Protein AF-A0AAD1T7Q0-F1 (afdb_monomer)

Solvent-accessible surface area (backbone atoms only — not comparable to full-atom values): 9536 Å² total; per-residue (Å²): 142,89,56,66,71,62,48,55,54,52,52,28,71,77,73,66,52,42,88,36,65,37,90,89,76,65,52,62,23,67,41,67,69,57,42,56,57,50,50,30,75,76,71,66,51,42,88,34,62,38,90,89,77,64,53,63,24,68,43,63,70,59,43,59,58,52,49,28,70,77,69,34,49,20,87,37,54,40,88,89,76,35,52,60,22,74,42,64,71,57,43,58,58,52,52,58,68,48,54,83,76,63,90,79,82,79,90,73,92,76,81,51,57,45,55,63,50,86,67,65,37,45,84,44,86,72,78,78,75,81,80,82,72,95,72,86,81,77,82,81,85,82,80,79,81,84,87,130

pLDDT: mean 73.75, std 21.17, range [32.22, 95.0]

Secondary structure (DSSP, 8-state):
---HHHHHHHHHHHH----EE-TTT--EESSHHHHHHHHHHHH----EE-TTT--EESSHHHHHHHHHHHHT---EE-TTT--EESSHHHHHHHHHHHTTS-S--------EEEE-TTS-EEEE-PPPPPP------PPP--------

Sequence (148 aa):
IFQQSSLATHQRTHTGDKPFSCSKCRKCFISKSDLVKHLRTHTGEKPFSCSECGKCFGQHAHLVRHQRIHTGDKPFSCSDCGKCFTQHSDLVKHQRTHAKSNPLTQWFGEPKWTCIGFRDAVKVNKPRPPRYTSREAQPPDVTEGVAA

Foldseek 3Di:
DPCPVVVQLVVCVVVVDFPAADPPPRDGHSDPVVNVLVVCVVVVDFPDADPPPRDGHSDPVVNVLVCCVVQQDFADADQVFQDGHSDPVVNVVVVVVCVVVDDDDDDDDDFDFGDDGNDGTDGDPDPDDDDPDPDDDDDDDDDDDDDD

Organism: Pelobates cultripes (NCBI:txid61616)

Nearest PDB structures (foldseek):
  2i13-assembly2_B  TM=9.002E-01  e=4.036E-12  Mus musculus
  5v3g-assembly1_A  TM=8.296E-01  e=3.306E-11  Homo sapiens
  2i13-assembly1_A  TM=8.419E-01  e=4.052E-11  Mus musculus
  6e93-assembly1_A  TM=8.019E-01  e=8.578E-10  Homo sapiens
  6e94-assembly1_A  TM=7.935E-01  e=3.565E-09  Homo sapiens

Mean predicted aligned error: 14.66 Å

Radius of gyration: 25.05 Å; Cα contacts (8 Å, |Δi|>4): 151; chains: 1; bounding box: 46×80×50 Å

InterPro domains:
  IPR013087 Zinc finger C2H2-type [PF00096] (20-42)
  IPR013087 Zinc finger C2H2-type [PF00096] (48-70)
  IPR013087 Zinc finger C2H2-type [PF00096] (76-98)
  IPR013087 Zinc finger C2H2-type [PS00028] (22-42)
  IPR013087 Zinc finger C2H2-type [PS00028] (50-70)
  IPR013087 Zinc finger C2H2-type [PS00028] (78-98)
  IPR013087 Zinc finger C2H2-type [PS50157] (1-19)
  IPR013087 Zinc finger C2H2-type [PS50157] (20-47)
  IPR013087 Zinc finger C2H2-type [PS50157] (48-75)
  IPR013087 Zinc finger C2H2-type [PS50157] (76-103)
  IPR013087 Zinc finger C2H2-type [SM00355] (20-42)
  IPR013087 Zinc finger C2H2-type [SM00355] (48-70)
  IPR013087 Zinc finger C2H2-type [SM00355] (76-98)
  IPR036236 Zinc finger C2H2 superfamily [SSF57667] (3-57)
  IPR036236 Zinc finger C2H2 superfamily [SSF57667] (42-94)

Structure (mmCIF, N/CA/C/O backbone):
data_AF-A0AAD1T7Q0-F1
#
_entry.id   AF-A0AAD1T7Q0-F1
#
loop_
_atom_site.group_PDB
_atom_site.id
_atom_site.type_symbol
_atom_site.label_atom_id
_atom_site.label_alt_id
_atom_site.label_comp_id
_atom_site.label_asym_id
_atom_site.label_entity_id
_atom_site.label_seq_id
_atom_site.pdbx_PDB_ins_code
_atom_site.Cartn_x
_atom_site.Cartn_y
_atom_site.Cartn_z
_atom_site.occupancy
_atom_site.B_iso_or_equiv
_atom_site.auth_seq_id
_atom_site.auth_comp_id
_atom_site.auth_asym_id
_atom_site.auth_atom_id
_atom_site.pdbx_PDB_model_num
ATOM 1 N N . ILE A 1 1 ? 17.341 -28.342 -4.495 1.00 46.25 1 ILE A N 1
ATOM 2 C CA . ILE A 1 1 ? 17.840 -27.402 -5.531 1.00 46.25 1 ILE A CA 1
ATOM 3 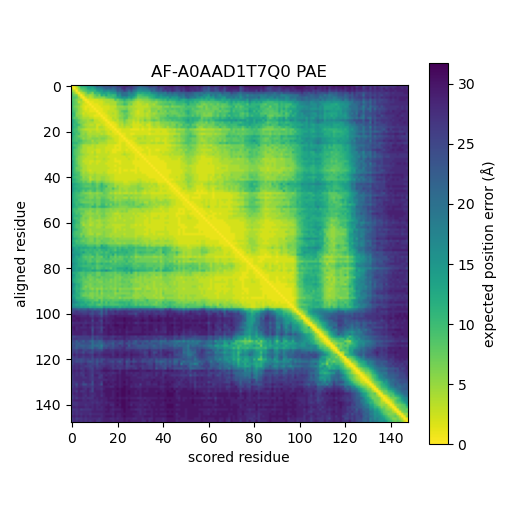C C . ILE A 1 1 ? 16.743 -26.370 -5.806 1.00 46.25 1 ILE A C 1
ATOM 5 O O . ILE A 1 1 ? 15.891 -26.684 -6.609 1.00 46.25 1 ILE A O 1
ATOM 9 N N . PHE A 1 2 ? 16.658 -25.223 -5.106 1.00 49.56 2 PHE A N 1
ATOM 10 C CA . PHE A 1 2 ? 15.665 -24.166 -5.446 1.00 49.56 2 PHE A CA 1
ATOM 11 C C . PHE A 1 2 ? 15.918 -22.775 -4.806 1.00 49.56 2 PHE A C 1
ATOM 13 O O . PHE A 1 2 ? 14.970 -22.046 -4.536 1.00 49.56 2 PHE A O 1
ATOM 20 N N . GLN A 1 3 ? 17.168 -22.353 -4.552 1.00 56.78 3 GLN A N 1
ATOM 21 C CA . GLN A 1 3 ? 17.413 -21.045 -3.895 1.00 56.78 3 GLN A CA 1
ATOM 22 C C . GLN A 1 3 ? 18.411 -20.098 -4.587 1.00 56.78 3 GLN A C 1
ATOM 24 O O . GLN A 1 3 ? 18.600 -18.972 -4.133 1.00 56.78 3 GLN A O 1
ATOM 29 N N . GLN A 1 4 ? 19.025 -20.492 -5.705 1.00 60.56 4 GLN A N 1
ATOM 30 C CA . GLN A 1 4 ? 20.108 -19.704 -6.309 1.00 60.56 4 GLN A CA 1
ATOM 31 C C . GLN A 1 4 ? 19.616 -18.409 -6.987 1.00 60.56 4 GLN A C 1
ATOM 33 O O . GLN A 1 4 ? 20.241 -17.361 -6.843 1.00 60.56 4 GLN A O 1
ATOM 38 N N . SER A 1 5 ? 18.462 -18.441 -7.667 1.00 62.62 5 SER A N 1
ATOM 39 C CA . SER A 1 5 ? 17.883 -17.258 -8.330 1.00 62.62 5 SER A CA 1
ATOM 40 C C . SER A 1 5 ? 17.401 -16.201 -7.331 1.00 62.62 5 SER A C 1
ATOM 42 O O . SER A 1 5 ? 17.608 -15.008 -7.549 1.00 62.62 5 SER A O 1
ATOM 44 N N . SER A 1 6 ? 16.828 -16.637 -6.205 1.00 76.44 6 SER A N 1
ATOM 45 C CA . SER A 1 6 ? 16.400 -15.754 -5.116 1.00 76.44 6 SER A CA 1
ATOM 46 C C . SER A 1 6 ? 17.594 -15.108 -4.408 1.00 76.44 6 SER A C 1
ATOM 48 O O . SER A 1 6 ? 17.539 -13.922 -4.074 1.00 76.44 6 SER A O 1
ATOM 50 N N . LEU A 1 7 ? 18.685 -15.858 -4.211 1.00 81.50 7 LEU A N 1
ATOM 51 C CA . LEU A 1 7 ? 19.910 -15.341 -3.602 1.00 81.50 7 LEU A CA 1
ATOM 52 C C . LEU A 1 7 ? 20.580 -14.288 -4.493 1.00 81.50 7 LEU A C 1
ATOM 54 O O . LEU A 1 7 ? 20.939 -13.222 -4.001 1.00 81.50 7 LEU A O 1
ATOM 58 N N . ALA A 1 8 ? 20.664 -14.531 -5.803 1.00 80.81 8 ALA A N 1
ATOM 59 C CA . ALA A 1 8 ? 21.226 -13.568 -6.750 1.00 80.81 8 ALA A CA 1
ATOM 60 C C . ALA A 1 8 ? 20.432 -12.248 -6.777 1.00 80.81 8 ALA A C 1
ATOM 62 O O . ALA A 1 8 ? 21.015 -11.166 -6.758 1.00 80.81 8 ALA A O 1
ATOM 63 N N . THR A 1 9 ? 19.093 -12.304 -6.759 1.00 82.12 9 THR A N 1
ATOM 64 C CA . THR A 1 9 ? 18.271 -11.083 -6.658 1.00 82.12 9 THR A CA 1
ATOM 65 C C . THR A 1 9 ? 18.407 -10.378 -5.312 1.00 82.12 9 THR A C 1
ATOM 67 O O . THR A 1 9 ? 18.342 -9.153 -5.270 1.00 82.12 9 THR A O 1
ATOM 70 N N . HIS A 1 10 ? 18.610 -11.129 -4.226 1.00 85.06 10 HIS A N 1
ATOM 71 C CA . HIS A 1 10 ? 18.856 -10.556 -2.905 1.00 85.06 10 HIS A CA 1
ATOM 72 C C . HIS A 1 10 ? 20.216 -9.851 -2.852 1.00 85.06 10 HIS A C 1
ATOM 74 O O . HIS A 1 10 ? 20.299 -8.727 -2.383 1.00 85.06 10 HIS A O 1
ATOM 80 N N . GLN A 1 11 ? 21.278 -10.446 -3.398 1.00 86.00 11 GLN A N 1
ATOM 81 C CA . GLN A 1 11 ? 22.608 -9.825 -3.416 1.00 86.00 11 GLN A CA 1
ATOM 82 C C . GLN A 1 11 ? 22.612 -8.448 -4.095 1.00 86.00 11 GLN A C 1
ATOM 84 O O . GLN A 1 11 ? 23.270 -7.525 -3.616 1.00 86.00 11 GLN A O 1
ATOM 89 N N . ARG A 1 12 ? 21.799 -8.266 -5.142 1.00 87.12 12 ARG A N 1
ATOM 90 C CA . ARG A 1 12 ? 21.623 -6.970 -5.816 1.00 87.12 12 ARG A CA 1
ATOM 91 C C . ARG A 1 12 ? 21.083 -5.857 -4.915 1.00 87.12 12 ARG A C 1
ATOM 93 O O . ARG A 1 12 ? 21.295 -4.684 -5.213 1.00 87.12 12 ARG A O 1
ATOM 100 N N . THR A 1 13 ? 20.406 -6.179 -3.808 1.00 84.31 13 THR A N 1
ATOM 101 C CA . THR A 1 13 ? 19.966 -5.149 -2.852 1.00 84.31 13 THR A CA 1
ATOM 102 C C . THR A 1 13 ? 21.132 -4.552 -2.072 1.00 84.31 13 THR A C 1
ATOM 104 O O . THR A 1 13 ? 21.030 -3.407 -1.647 1.00 84.31 13 THR A O 1
ATOM 107 N N . HIS A 1 14 ? 22.224 -5.304 -1.901 1.00 86.50 14 HIS A N 1
ATOM 108 C CA . HIS A 1 14 ? 23.442 -4.830 -1.235 1.00 86.50 14 HIS A CA 1
ATOM 109 C C . HIS A 1 14 ? 24.348 -4.066 -2.196 1.00 86.50 14 HIS A C 1
ATOM 111 O O . HIS A 1 14 ? 24.890 -3.028 -1.836 1.00 86.50 14 HIS A O 1
ATOM 117 N N . THR A 1 15 ? 24.485 -4.549 -3.433 1.00 88.31 15 THR A N 1
ATOM 118 C CA . THR A 1 15 ? 25.370 -3.930 -4.434 1.00 88.31 15 THR A CA 1
ATOM 119 C C . THR A 1 15 ? 24.735 -2.746 -5.163 1.00 88.31 15 THR A C 1
ATOM 121 O O . THR A 1 15 ? 25.434 -1.977 -5.814 1.00 88.31 15 THR A O 1
ATOM 124 N N . GLY A 1 16 ? 23.410 -2.595 -5.088 1.00 86.75 16 GLY A N 1
ATOM 125 C CA . GLY A 1 16 ? 22.676 -1.553 -5.805 1.00 86.75 16 GLY A CA 1
ATOM 126 C C . GLY A 1 16 ? 22.505 -1.824 -7.303 1.00 86.75 16 GLY A C 1
ATOM 127 O O . GLY A 1 16 ? 21.964 -0.966 -8.005 1.00 86.75 16 GLY A O 1
ATOM 128 N N . ASP A 1 17 ? 22.914 -3.001 -7.784 1.00 90.31 17 ASP A N 1
ATOM 129 C CA . ASP A 1 17 ? 22.758 -3.415 -9.177 1.00 90.31 17 ASP A CA 1
ATOM 130 C C . ASP A 1 17 ? 21.270 -3.514 -9.563 1.00 90.31 17 ASP A C 1
ATOM 132 O O . ASP A 1 17 ? 20.465 -4.207 -8.929 1.00 90.31 17 ASP A O 1
ATOM 136 N N . LYS A 1 18 ? 20.885 -2.792 -10.619 1.00 90.56 18 LYS A N 1
ATOM 137 C CA . LYS A 1 18 ? 19.502 -2.688 -11.110 1.00 90.56 18 LYS A CA 1
ATOM 138 C C . LYS A 1 18 ? 19.468 -2.888 -12.627 1.00 90.56 18 LYS A C 1
ATOM 140 O O . LYS A 1 18 ? 19.321 -1.908 -13.362 1.00 90.56 18 LYS A O 1
ATOM 145 N N . PRO A 1 19 ? 19.554 -4.141 -13.107 1.00 90.69 19 PRO A N 1
ATOM 146 C CA . PRO A 1 19 ? 19.694 -4.427 -14.536 1.00 90.69 19 PRO A CA 1
ATOM 147 C C . PRO A 1 19 ? 18.475 -4.035 -15.382 1.00 90.69 19 PRO A C 1
ATOM 149 O O . PRO A 1 19 ? 18.571 -3.904 -16.600 1.00 90.69 19 PRO A O 1
ATOM 152 N N . PHE A 1 20 ? 17.300 -3.882 -14.766 1.00 93.31 20 PHE A N 1
ATOM 153 C CA . PHE A 1 20 ? 16.040 -3.707 -15.485 1.00 93.31 20 PHE A CA 1
ATOM 154 C C . PHE A 1 20 ? 15.622 -2.240 -15.496 1.00 93.31 20 PHE A C 1
ATOM 156 O O . PHE A 1 20 ? 15.210 -1.715 -14.468 1.00 93.31 20 PHE A O 1
ATOM 163 N N . SER A 1 21 ? 15.672 -1.577 -16.649 1.00 94.31 21 SER A N 1
ATOM 164 C CA . SER A 1 21 ? 15.289 -0.166 -16.779 1.00 94.31 21 SER A CA 1
ATOM 165 C C . SER A 1 21 ? 13.931 0.019 -17.461 1.00 94.31 21 SER A C 1
ATOM 167 O O . SER A 1 21 ? 13.536 -0.734 -18.350 1.00 94.31 21 SER A O 1
ATOM 169 N N . CYS A 1 22 ? 13.189 1.037 -17.029 1.00 94.94 22 CYS A N 1
ATOM 170 C CA . CYS A 1 22 ? 11.955 1.464 -17.674 1.00 94.94 22 CYS A CA 1
ATOM 171 C C . CYS A 1 22 ? 12.272 2.369 -18.868 1.00 94.94 22 CYS A C 1
ATOM 173 O O . CYS A 1 22 ? 12.889 3.420 -18.704 1.00 94.94 22 CYS A O 1
ATOM 175 N N . SER A 1 23 ? 11.793 2.016 -20.061 1.00 92.44 23 SER A N 1
ATOM 176 C CA . SER A 1 23 ? 11.996 2.826 -21.270 1.00 92.44 23 SER A CA 1
ATOM 177 C C . SER A 1 23 ? 11.300 4.191 -21.212 1.00 92.44 23 SER A C 1
ATOM 179 O O . SER A 1 23 ? 11.795 5.145 -21.804 1.00 92.44 23 SER A O 1
ATOM 181 N N . LYS A 1 24 ? 10.190 4.309 -20.468 1.00 91.94 24 LYS A N 1
ATOM 182 C CA . LYS A 1 24 ? 9.380 5.538 -20.388 1.00 91.94 24 LYS A CA 1
ATOM 183 C C . LYS A 1 24 ? 9.935 6.586 -19.422 1.00 91.94 24 LYS A C 1
ATOM 185 O O . LYS A 1 24 ? 9.874 7.769 -19.719 1.00 91.94 24 LYS A O 1
ATOM 190 N N . CYS A 1 25 ? 10.444 6.176 -18.257 1.00 93.94 25 CYS A N 1
ATOM 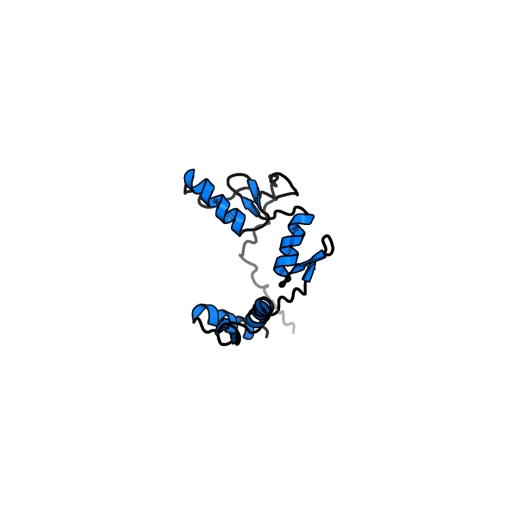191 C CA . CYS A 1 25 ? 10.906 7.111 -17.217 1.00 93.94 25 CYS A CA 1
ATOM 192 C C . CYS A 1 25 ? 12.328 6.841 -16.705 1.00 93.94 25 CYS A C 1
ATOM 194 O O . CYS A 1 25 ? 12.736 7.428 -15.706 1.00 93.94 25 CYS A O 1
ATOM 196 N N . ARG A 1 26 ? 13.068 5.928 -17.351 1.00 92.69 26 ARG A N 1
ATOM 197 C CA . ARG A 1 26 ? 14.459 5.548 -17.032 1.00 92.69 26 ARG A CA 1
ATOM 198 C C . ARG A 1 26 ? 14.702 5.041 -15.603 1.00 92.69 26 ARG A C 1
ATOM 200 O O . ARG A 1 26 ? 15.845 4.816 -15.227 1.00 92.69 26 ARG A O 1
ATOM 207 N N . LYS A 1 27 ? 13.652 4.783 -14.815 1.00 94.06 27 LYS A N 1
ATOM 208 C CA . LYS A 1 27 ? 13.771 4.151 -13.491 1.00 94.06 27 LYS A CA 1
ATOM 209 C C . LYS A 1 27 ? 14.287 2.720 -13.618 1.00 94.06 27 LYS A C 1
ATOM 211 O O . LYS A 1 27 ? 13.789 1.967 -14.454 1.00 94.06 27 LYS A O 1
ATOM 216 N N . CYS A 1 28 ? 15.232 2.346 -12.759 1.00 93.88 28 CYS A N 1
ATOM 217 C CA . CYS A 1 28 ? 15.840 1.016 -12.745 1.00 93.88 28 CYS A CA 1
ATOM 218 C C . CYS A 1 28 ? 15.342 0.160 -11.571 1.00 93.88 28 CYS A C 1
ATOM 220 O O . CYS A 1 28 ? 15.103 0.663 -10.470 1.00 93.88 28 CYS A O 1
ATOM 222 N N . PHE A 1 29 ? 15.226 -1.145 -11.807 1.00 93.00 29 PHE A N 1
ATOM 223 C CA . PHE A 1 29 ? 14.672 -2.155 -10.912 1.00 93.00 29 PHE A CA 1
ATOM 224 C C . PHE A 1 29 ? 15.615 -3.355 -10.795 1.00 93.00 29 PHE A C 1
ATOM 226 O O . PHE A 1 29 ? 16.347 -3.696 -11.724 1.00 93.00 29 PHE A O 1
ATOM 233 N N . ILE A 1 30 ? 15.565 -4.015 -9.639 1.00 90.69 30 ILE A N 1
ATOM 234 C CA . ILE A 1 30 ? 16.404 -5.177 -9.303 1.00 90.69 30 ILE A CA 1
ATOM 235 C C . ILE A 1 30 ? 15.894 -6.458 -9.982 1.00 90.69 30 ILE A C 1
ATOM 237 O O . ILE A 1 30 ? 16.674 -7.357 -10.314 1.00 90.69 30 ILE A O 1
ATOM 241 N N . SER A 1 31 ? 14.580 -6.540 -10.212 1.00 90.38 31 SER A N 1
ATOM 242 C CA . SER A 1 31 ? 13.919 -7.692 -10.820 1.00 90.38 31 SER A CA 1
ATOM 243 C C . SER A 1 31 ? 13.006 -7.290 -11.983 1.00 90.38 31 SER A C 1
ATOM 245 O O . SER A 1 31 ? 12.412 -6.207 -11.996 1.00 90.38 31 SER A O 1
ATOM 247 N N . LYS A 1 32 ? 12.838 -8.207 -12.945 1.00 90.69 32 LYS A N 1
ATOM 248 C CA . LYS A 1 32 ? 11.890 -8.051 -14.059 1.00 90.69 32 LYS A CA 1
ATOM 249 C C . LYS A 1 32 ? 10.449 -7.912 -13.558 1.00 90.69 32 LYS A C 1
ATOM 251 O O . LYS A 1 32 ? 9.691 -7.110 -14.093 1.00 90.69 32 LYS A O 1
ATOM 256 N N . SER A 1 33 ? 10.079 -8.651 -12.512 1.00 90.56 33 SER A N 1
ATOM 257 C CA . SER A 1 33 ? 8.747 -8.584 -11.903 1.00 90.56 33 SER A CA 1
ATOM 258 C C . SER A 1 33 ? 8.428 -7.188 -11.369 1.00 90.56 33 SER A C 1
ATOM 260 O O . SER A 1 33 ? 7.297 -6.725 -11.509 1.00 90.56 33 SER A O 1
ATOM 262 N N . ASP A 1 34 ? 9.409 -6.492 -10.791 1.00 91.81 34 ASP A N 1
ATOM 263 C CA . ASP A 1 34 ? 9.208 -5.129 -10.289 1.00 91.81 34 ASP A CA 1
ATOM 264 C C . ASP A 1 34 ? 9.108 -4.110 -11.422 1.00 91.81 34 ASP A C 1
ATOM 266 O O . ASP A 1 34 ? 8.251 -3.229 -11.359 1.00 91.81 34 ASP A O 1
ATOM 270 N N . LEU A 1 35 ? 9.884 -4.289 -12.498 1.00 93.81 35 LEU A N 1
ATOM 271 C CA . LEU A 1 35 ? 9.712 -3.504 -13.720 1.00 93.81 35 LEU A CA 1
ATOM 272 C C . LEU A 1 35 ? 8.298 -3.685 -14.296 1.00 93.81 35 LEU A C 1
ATOM 274 O O . LEU A 1 35 ? 7.637 -2.695 -14.590 1.00 93.81 35 LEU A O 1
ATOM 278 N N . VAL A 1 36 ? 7.783 -4.915 -14.398 1.00 92.81 36 VAL A N 1
ATOM 279 C CA . VAL A 1 36 ? 6.419 -5.175 -14.907 1.00 92.81 36 VAL A CA 1
ATOM 280 C C . VAL A 1 36 ? 5.351 -4.527 -14.021 1.00 92.81 36 VAL A C 1
ATOM 282 O O . VAL A 1 36 ? 4.448 -3.864 -14.531 1.00 92.81 36 VAL A O 1
ATOM 285 N N . LYS A 1 37 ? 5.459 -4.652 -12.690 1.00 93.00 37 LYS A N 1
ATOM 286 C CA . LYS A 1 37 ? 4.551 -3.955 -11.757 1.00 93.00 37 LYS A CA 1
ATOM 287 C C . LYS A 1 37 ? 4.617 -2.439 -11.939 1.00 93.00 37 LYS A C 1
ATOM 289 O O . LYS A 1 37 ? 3.585 -1.778 -11.859 1.00 93.00 37 LYS A O 1
ATOM 294 N N . HIS A 1 38 ? 5.809 -1.893 -12.166 1.00 93.75 38 HIS A N 1
ATOM 295 C CA . HIS A 1 38 ? 5.995 -0.473 -12.426 1.00 93.75 38 HIS A CA 1
ATOM 296 C C . HIS A 1 38 ? 5.397 -0.047 -13.770 1.00 93.75 38 HIS A C 1
ATOM 298 O O . HIS A 1 38 ? 4.755 0.992 -13.831 1.00 93.75 38 HIS A O 1
ATOM 304 N N . LEU A 1 39 ? 5.519 -0.841 -14.835 1.00 94.06 39 LEU A N 1
ATOM 305 C CA . LEU A 1 39 ? 4.937 -0.497 -16.137 1.00 94.06 39 LEU A CA 1
ATOM 306 C C . LEU A 1 39 ? 3.417 -0.289 -16.064 1.00 94.06 39 LEU A C 1
ATOM 308 O O . LEU A 1 39 ? 2.895 0.580 -16.763 1.00 94.06 39 LEU A O 1
ATOM 312 N N . ARG A 1 40 ? 2.726 -0.969 -15.140 1.00 93.38 40 ARG A N 1
ATOM 313 C CA . ARG A 1 40 ? 1.299 -0.730 -14.862 1.00 93.38 40 ARG A CA 1
ATOM 314 C C . ARG A 1 40 ? 0.993 0.691 -14.390 1.00 93.38 40 ARG A C 1
ATOM 316 O O . ARG A 1 40 ? -0.110 1.176 -14.607 1.00 93.38 40 ARG A O 1
ATOM 323 N N . THR A 1 41 ? 1.953 1.402 -13.791 1.00 92.31 41 THR A N 1
ATOM 324 C CA . THR A 1 41 ? 1.770 2.822 -13.439 1.00 92.31 41 THR A CA 1
ATOM 325 C C . THR A 1 41 ? 1.783 3.731 -14.662 1.00 92.31 41 THR A C 1
ATOM 327 O O . THR A 1 41 ? 1.298 4.851 -14.580 1.00 92.31 41 THR A O 1
ATOM 330 N N . HIS A 1 42 ? 2.344 3.271 -15.783 1.00 92.19 42 HIS A N 1
ATOM 331 C CA . HIS A 1 42 ? 2.314 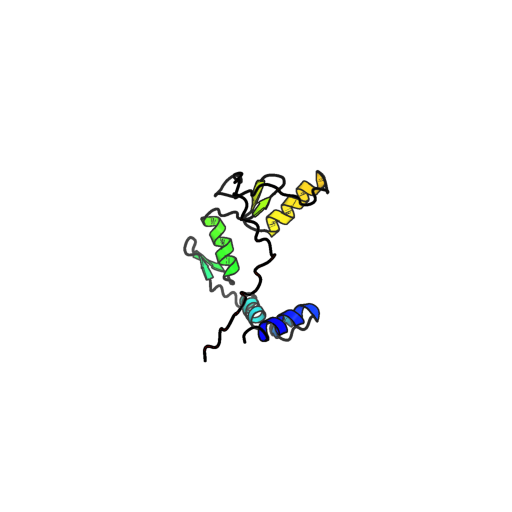3.998 -17.049 1.00 92.19 42 HIS A CA 1
ATOM 332 C C . HIS A 1 42 ? 1.114 3.629 -17.917 1.00 92.19 42 HIS A C 1
ATOM 334 O O . HIS A 1 42 ? 0.626 4.484 -18.644 1.00 92.19 42 HIS A O 1
ATOM 340 N N . THR A 1 43 ? 0.680 2.367 -17.901 1.00 91.19 43 THR A N 1
ATOM 341 C CA . THR A 1 43 ? -0.474 1.916 -18.697 1.00 91.19 43 THR A CA 1
ATOM 342 C C . THR A 1 43 ? -1.804 2.152 -17.991 1.00 91.19 43 THR A C 1
ATOM 344 O O . THR A 1 43 ? -2.843 2.160 -18.637 1.00 91.19 43 THR A O 1
ATOM 347 N N . GLY A 1 44 ? -1.794 2.342 -16.669 1.00 90.19 44 GLY A N 1
ATOM 348 C CA . GLY A 1 44 ? -3.016 2.470 -15.878 1.00 90.19 44 GLY A CA 1
ATOM 349 C C . GLY A 1 44 ? -3.762 1.147 -15.691 1.00 90.19 44 GLY A C 1
ATOM 350 O O . GLY A 1 44 ? -4.845 1.147 -15.106 1.00 90.19 44 GLY A O 1
ATOM 351 N N . GLU A 1 45 ? -3.191 0.024 -16.136 1.00 92.50 45 GLU A N 1
ATOM 352 C CA . GLU A 1 45 ? -3.784 -1.300 -15.975 1.00 92.50 45 GLU A CA 1
ATOM 353 C C . GLU A 1 45 ? -3.997 -1.636 -14.498 1.00 92.50 45 GLU A C 1
ATOM 355 O O . GLU A 1 45 ? -3.086 -1.569 -13.662 1.00 92.50 45 GLU A O 1
ATOM 360 N N . LYS A 1 46 ? -5.221 -2.063 -14.184 1.00 92.50 46 LYS A N 1
ATOM 361 C CA . LYS A 1 46 ? -5.631 -2.466 -12.839 1.00 92.50 46 LYS A CA 1
ATOM 362 C C . LYS A 1 46 ? -6.291 -3.844 -12.883 1.00 92.50 46 LYS A C 1
ATOM 364 O O . LYS A 1 46 ? -7.514 -3.922 -12.817 1.00 92.50 46 LYS A O 1
ATOM 369 N N . PRO A 1 47 ? -5.499 -4.928 -12.988 1.00 91.81 47 PRO A N 1
ATOM 370 C CA . PRO A 1 47 ? -6.040 -6.271 -13.195 1.00 91.81 47 PRO A CA 1
ATOM 371 C C . PRO A 1 47 ? -6.806 -6.834 -11.992 1.00 91.81 47 PRO A C 1
ATOM 373 O O . PRO A 1 47 ? -7.487 -7.841 -12.120 1.00 91.81 47 PRO A O 1
ATOM 376 N N . PHE A 1 48 ? -6.655 -6.237 -10.806 1.00 95.00 48 PHE A N 1
ATOM 377 C CA . PHE A 1 48 ? -7.180 -6.797 -9.564 1.00 95.00 48 PHE A CA 1
ATOM 378 C C . PHE A 1 48 ? -8.389 -5.996 -9.088 1.00 95.00 48 PHE A C 1
ATOM 380 O O . PHE A 1 48 ? -8.220 -4.908 -8.539 1.00 95.00 48 PHE A O 1
ATOM 387 N N . SER A 1 49 ? -9.593 -6.525 -9.276 1.00 94.94 49 SER A N 1
ATOM 388 C CA . SER A 1 49 ? -10.848 -5.904 -8.841 1.00 94.94 49 SER A CA 1
ATOM 389 C C . SER A 1 49 ? -11.316 -6.428 -7.485 1.00 94.94 49 SER A C 1
ATOM 391 O O . SER A 1 49 ? -11.232 -7.621 -7.198 1.00 94.94 49 SER A O 1
ATOM 393 N N . CYS A 1 50 ? -11.855 -5.539 -6.657 1.00 94.44 50 CYS A N 1
ATOM 394 C CA . CYS A 1 50 ? -12.597 -5.909 -5.462 1.00 94.44 50 CYS A CA 1
ATOM 395 C C . CYS A 1 50 ? -14.005 -6.363 -5.849 1.00 94.44 50 CYS A C 1
ATOM 397 O O . CYS A 1 50 ? -14.738 -5.604 -6.477 1.00 94.44 50 CYS A O 1
ATOM 399 N N . SER A 1 51 ? -14.389 -7.576 -5.452 1.00 92.88 51 SER A N 1
ATOM 400 C CA . SER A 1 51 ? -15.729 -8.123 -5.691 1.00 92.88 51 SER A CA 1
ATOM 401 C C . SER A 1 51 ? -16.828 -7.384 -4.927 1.00 92.88 51 SER A C 1
ATOM 403 O O . SER A 1 51 ? -17.962 -7.361 -5.381 1.00 92.88 51 SER A O 1
ATOM 405 N N . GLU A 1 52 ? -16.503 -6.763 -3.791 1.00 92.06 52 GLU A N 1
ATOM 406 C CA . GLU A 1 52 ? -17.496 -6.112 -2.930 1.00 92.06 52 GLU A CA 1
ATOM 407 C C . GLU A 1 52 ? -17.849 -4.686 -3.368 1.00 92.06 52 GLU A C 1
ATOM 409 O O . GLU A 1 52 ? -18.990 -4.264 -3.222 1.00 92.06 52 GLU A O 1
ATOM 414 N N . CYS A 1 53 ? -16.889 -3.921 -3.899 1.00 92.44 53 CYS A N 1
ATOM 415 C CA . CYS A 1 53 ? -17.117 -2.521 -4.290 1.00 92.44 53 CYS A CA 1
ATOM 416 C C . CYS A 1 53 ? -16.684 -2.172 -5.719 1.00 92.44 53 CYS A C 1
ATOM 418 O O . CYS A 1 53 ? -16.698 -0.999 -6.095 1.00 92.44 53 CYS A O 1
ATOM 420 N N . GLY A 1 54 ? -16.229 -3.149 -6.506 1.00 90.81 54 GLY A N 1
ATOM 421 C CA . GLY A 1 54 ? -15.806 -2.952 -7.896 1.00 90.81 54 GLY A CA 1
ATOM 422 C C . GLY A 1 54 ? -14.508 -2.156 -8.080 1.00 90.81 54 GLY A C 1
ATOM 423 O O . GLY A 1 54 ? -14.083 -1.929 -9.210 1.00 90.81 54 GLY A O 1
ATOM 424 N N . LYS A 1 55 ? -13.837 -1.720 -7.003 1.00 93.62 55 LYS A N 1
ATOM 425 C CA . LYS A 1 55 ? -12.590 -0.943 -7.107 1.00 93.62 55 LYS A CA 1
ATOM 426 C C . LYS A 1 55 ? -11.443 -1.789 -7.653 1.00 93.62 55 LYS A C 1
ATOM 428 O O . LYS A 1 55 ? -11.155 -2.861 -7.127 1.00 93.62 55 LYS A O 1
ATOM 433 N N . CYS A 1 56 ? -10.732 -1.259 -8.649 1.00 93.69 56 CYS A N 1
ATOM 434 C CA . CYS A 1 56 ? -9.604 -1.939 -9.286 1.00 93.69 56 CYS A CA 1
ATOM 435 C C . CYS A 1 56 ? -8.237 -1.428 -8.797 1.00 93.69 56 CYS A C 1
ATOM 437 O O . CYS A 1 56 ? -8.027 -0.229 -8.580 1.00 93.69 56 CYS A O 1
ATOM 439 N N . PHE A 1 57 ? -7.271 -2.341 -8.699 1.00 93.06 57 PHE A N 1
ATOM 440 C CA . PHE A 1 57 ? -5.906 -2.118 -8.230 1.00 93.06 57 PHE A CA 1
ATOM 441 C C . PHE A 1 57 ? -4.881 -2.686 -9.222 1.00 93.06 57 PHE A C 1
ATOM 443 O O . PHE A 1 57 ? -5.088 -3.727 -9.839 1.00 93.06 57 PHE A O 1
ATOM 450 N N . GLY A 1 58 ? -3.726 -2.024 -9.347 1.00 92.19 58 GLY A N 1
ATOM 451 C CA . GLY A 1 58 ? -2.611 -2.488 -10.193 1.00 92.19 58 GLY A CA 1
ATOM 452 C C . GLY A 1 58 ? -1.781 -3.626 -9.582 1.00 92.19 58 GLY A C 1
ATOM 453 O O . GLY A 1 58 ? -0.968 -4.254 -10.268 1.00 92.19 58 GLY A O 1
ATOM 454 N N . GLN A 1 59 ? -1.968 -3.903 -8.287 1.00 93.19 59 GLN A N 1
ATOM 455 C CA . GLN A 1 59 ? -1.229 -4.922 -7.541 1.00 93.19 59 GLN A CA 1
ATOM 456 C C . GLN A 1 59 ? -2.152 -5.699 -6.599 1.00 93.19 59 GLN A C 1
ATOM 458 O O . GLN A 1 59 ? -2.943 -5.099 -5.872 1.00 93.19 59 GLN A O 1
ATOM 463 N N . HIS A 1 60 ? -1.973 -7.021 -6.547 1.00 92.69 60 HIS A N 1
ATOM 464 C CA . HIS A 1 60 ? -2.742 -7.918 -5.683 1.00 92.69 60 HIS A CA 1
ATOM 465 C C . HIS A 1 60 ? -2.629 -7.550 -4.195 1.00 92.69 60 HIS A C 1
ATOM 467 O O . HIS A 1 60 ? -3.630 -7.480 -3.494 1.00 92.69 60 HIS A O 1
ATOM 473 N N . ALA A 1 61 ? -1.426 -7.213 -3.717 1.00 91.38 61 ALA A N 1
ATOM 474 C CA . ALA A 1 61 ? -1.214 -6.810 -2.323 1.00 91.38 61 ALA A CA 1
ATOM 475 C C . ALA A 1 61 ? -2.059 -5.587 -1.917 1.00 91.38 61 ALA A C 1
ATOM 477 O O . ALA A 1 61 ? -2.502 -5.482 -0.774 1.00 91.38 61 ALA A O 1
ATOM 478 N N . HIS A 1 62 ? -2.316 -4.667 -2.854 1.00 93.19 62 HIS A N 1
ATOM 479 C CA . HIS A 1 62 ? -3.173 -3.511 -2.597 1.00 93.19 62 HIS A CA 1
ATOM 480 C C . HIS A 1 62 ? -4.649 -3.899 -2.502 1.00 93.19 62 HIS A C 1
ATOM 482 O O . HIS A 1 62 ? -5.334 -3.353 -1.642 1.00 93.19 62 HIS A O 1
ATOM 488 N N . LEU A 1 63 ? -5.107 -4.850 -3.324 1.00 94.50 63 LEU A N 1
ATOM 489 C CA . LEU A 1 63 ? -6.455 -5.410 -3.230 1.00 94.50 63 LEU A CA 1
ATOM 490 C C . LEU A 1 63 ? -6.662 -6.125 -1.886 1.00 94.50 63 LEU A C 1
ATOM 492 O O . LEU A 1 63 ? -7.615 -5.814 -1.181 1.00 94.50 63 LEU A O 1
ATOM 496 N N . VAL A 1 64 ? -5.740 -7.004 -1.485 1.00 92.06 64 VAL A N 1
ATOM 497 C CA . VAL A 1 64 ? -5.828 -7.728 -0.200 1.00 92.06 64 VAL A CA 1
ATOM 498 C C . VAL A 1 64 ? -5.862 -6.757 0.980 1.00 92.06 64 VAL A C 1
ATOM 500 O O . VAL A 1 64 ? -6.669 -6.894 1.895 1.00 92.06 64 VAL A O 1
ATOM 503 N N . ARG A 1 65 ? -5.015 -5.720 0.961 1.00 91.06 65 ARG A N 1
ATOM 504 C CA . ARG A 1 65 ? -5.066 -4.665 1.982 1.00 91.06 65 ARG A CA 1
ATOM 505 C C . ARG A 1 65 ? -6.402 -3.924 1.960 1.00 91.06 65 ARG A C 1
ATOM 507 O O . ARG A 1 65 ? -6.919 -3.592 3.019 1.00 91.06 65 ARG A O 1
ATOM 514 N N . HIS A 1 66 ? -6.932 -3.630 0.778 1.00 92.62 66 HIS A N 1
ATOM 515 C CA . HIS A 1 66 ? -8.205 -2.938 0.633 1.00 92.62 66 HIS A CA 1
ATOM 516 C C . HIS A 1 66 ? -9.379 -3.761 1.177 1.00 92.62 66 HIS A C 1
ATOM 518 O O . HIS A 1 66 ? -10.232 -3.194 1.853 1.00 92.62 66 HIS A O 1
ATOM 524 N N . GLN A 1 67 ? -9.381 -5.082 0.983 1.00 90.94 67 GLN A N 1
ATOM 525 C CA . GLN A 1 67 ? -10.401 -5.981 1.539 1.00 90.94 67 GLN A CA 1
ATOM 526 C C . GLN A 1 67 ? -10.508 -5.898 3.068 1.00 90.94 67 GLN A C 1
ATOM 528 O O . GLN A 1 67 ? -11.588 -6.086 3.614 1.00 90.94 67 GLN A O 1
ATOM 533 N N . ARG A 1 68 ? -9.440 -5.502 3.772 1.00 89.12 68 ARG A N 1
ATOM 534 C CA . ARG A 1 68 ? -9.494 -5.267 5.227 1.00 89.12 68 ARG A CA 1
ATOM 535 C C . ARG A 1 68 ? -10.455 -4.154 5.637 1.00 89.12 68 ARG A C 1
ATOM 537 O O . ARG A 1 68 ? -10.896 -4.120 6.777 1.00 89.12 68 ARG A O 1
ATOM 544 N N . ILE A 1 69 ? -10.774 -3.229 4.731 1.00 87.56 69 ILE A N 1
ATOM 545 C CA . ILE A 1 69 ? -11.767 -2.176 4.986 1.00 87.56 69 ILE A CA 1
ATOM 546 C C . ILE A 1 69 ? -13.166 -2.785 5.085 1.00 87.56 69 ILE A C 1
ATOM 548 O O . ILE A 1 69 ? -13.965 -2.342 5.902 1.00 87.56 69 ILE A O 1
ATOM 552 N N . HIS A 1 70 ? -13.429 -3.811 4.282 1.00 86.69 70 HIS A N 1
ATOM 553 C CA . HIS A 1 70 ? -14.697 -4.520 4.261 1.00 86.69 70 HIS A CA 1
ATOM 554 C C . HIS A 1 70 ? -14.851 -5.452 5.463 1.00 86.69 70 HIS A C 1
ATOM 556 O O . HIS A 1 70 ? -15.869 -5.428 6.146 1.00 86.69 70 HIS A O 1
ATOM 562 N N . THR A 1 71 ? -13.803 -6.213 5.781 1.00 85.38 71 THR A N 1
ATOM 563 C CA . THR A 1 71 ? -13.821 -7.134 6.926 1.00 85.38 71 THR A CA 1
ATOM 564 C C . THR A 1 71 ? -13.623 -6.436 8.273 1.00 85.38 71 THR A C 1
ATOM 566 O O . THR A 1 71 ? -13.845 -7.039 9.319 1.00 85.38 71 THR A O 1
ATOM 569 N N . GLY A 1 72 ? -13.170 -5.178 8.271 1.00 83.12 72 GLY A N 1
ATOM 570 C CA . GLY A 1 72 ? -12.768 -4.464 9.482 1.00 83.12 72 GLY A CA 1
ATOM 571 C C . GLY A 1 72 ? -11.493 -5.003 10.129 1.00 83.12 72 GLY A C 1
ATOM 572 O O . GLY A 1 72 ? -11.213 -4.661 11.277 1.00 83.12 72 GLY A O 1
ATOM 573 N N . ASP A 1 73 ? -10.727 -5.843 9.427 1.00 84.62 73 ASP A N 1
ATOM 574 C CA . ASP A 1 73 ? -9.532 -6.486 9.968 1.00 84.62 73 ASP A CA 1
ATOM 575 C C . ASP A 1 73 ? -8.407 -5.470 10.240 1.00 84.62 73 ASP A C 1
ATOM 577 O O . ASP A 1 73 ? -7.962 -4.717 9.364 1.00 84.62 73 ASP A O 1
ATOM 581 N N . LYS A 1 74 ? -7.921 -5.459 11.483 1.00 83.94 74 LYS A N 1
ATOM 582 C CA . LYS A 1 74 ? -6.872 -4.556 11.971 1.00 83.94 74 LYS A CA 1
ATOM 583 C C . LYS A 1 74 ? -5.773 -5.366 12.659 1.00 83.94 74 LYS A C 1
ATOM 585 O O . LYS A 1 74 ? -5.684 -5.346 13.881 1.00 83.94 74 LYS A O 1
ATOM 590 N N . PRO A 1 75 ? -4.911 -6.068 11.910 1.00 84.50 75 PRO A N 1
ATOM 591 C CA . PRO A 1 75 ? -3.994 -7.051 12.486 1.00 84.50 75 PRO A CA 1
ATOM 592 C C . PRO A 1 75 ? -2.861 -6.443 13.328 1.00 84.50 75 PRO A C 1
ATOM 594 O O . PRO A 1 75 ? -2.123 -7.178 13.979 1.00 84.50 75 PRO A O 1
ATOM 597 N N . PHE A 1 76 ? -2.684 -5.119 13.308 1.00 86.12 76 PHE A N 1
ATOM 598 C CA . PHE A 1 76 ? -1.571 -4.451 13.977 1.00 86.12 76 PHE A CA 1
ATOM 599 C C . PHE A 1 76 ? -2.051 -3.698 15.216 1.00 86.12 76 PHE A C 1
ATOM 601 O O . PHE A 1 76 ? -2.644 -2.630 15.095 1.00 86.12 76 PHE A O 1
ATOM 608 N N . SER A 1 77 ? -1.766 -4.223 16.405 1.00 85.12 77 SER A N 1
ATOM 609 C CA . SER A 1 77 ? -2.063 -3.572 17.685 1.00 85.12 77 SER A CA 1
ATOM 610 C C . SER A 1 77 ? -0.857 -2.812 18.237 1.00 85.12 77 SER A C 1
ATOM 612 O O . SER A 1 77 ? 0.270 -3.306 18.193 1.00 85.12 77 SER A O 1
ATOM 614 N N . CYS A 1 78 ? -1.098 -1.649 18.831 1.00 84.62 78 CYS A N 1
ATOM 615 C CA . CYS A 1 78 ? -0.115 -0.948 19.646 1.00 84.62 78 CYS A CA 1
ATOM 616 C C . CYS A 1 78 ? 0.033 -1.628 21.012 1.00 84.62 78 CYS A C 1
ATOM 618 O O . CYS A 1 78 ? -0.963 -1.850 21.696 1.00 84.62 78 CYS A O 1
ATOM 620 N N . SER A 1 79 ? 1.270 -1.925 21.411 1.00 82.50 79 SER A N 1
ATOM 621 C CA . SER A 1 79 ? 1.600 -2.466 22.736 1.00 82.50 79 SER A CA 1
ATOM 622 C C . SER A 1 79 ? 1.217 -1.519 23.870 1.00 82.50 79 SER A C 1
ATOM 624 O O . SER A 1 79 ? 0.738 -1.974 24.902 1.00 82.50 79 SER A O 1
ATOM 626 N N . ASP A 1 80 ? 1.393 -0.216 23.651 1.00 80.94 80 ASP A N 1
ATOM 627 C CA . ASP A 1 80 ? 1.335 0.788 24.717 1.00 80.94 80 ASP A CA 1
ATOM 628 C C . ASP A 1 80 ? -0.107 1.186 25.054 1.00 80.94 80 ASP A C 1
ATOM 630 O O . ASP A 1 80 ? -0.415 1.531 26.189 1.00 80.94 80 ASP A O 1
ATOM 634 N N . CYS A 1 81 ? -1.014 1.139 24.071 1.00 82.69 81 CYS A N 1
ATOM 635 C CA . CYS A 1 81 ? -2.395 1.607 24.239 1.00 82.69 81 CYS A CA 1
ATOM 636 C C . CYS A 1 81 ? -3.471 0.672 23.662 1.00 82.69 81 CYS A C 1
ATOM 638 O O . CYS A 1 81 ? -4.644 1.035 23.660 1.00 82.69 81 CYS A O 1
ATOM 640 N N . GLY A 1 82 ? -3.102 -0.487 23.106 1.00 81.31 82 GLY A N 1
ATOM 641 C CA . GLY A 1 82 ? -4.047 -1.464 22.547 1.00 81.31 82 GLY A CA 1
ATOM 642 C C . GLY A 1 82 ? -4.751 -1.037 21.249 1.00 81.31 82 GLY A C 1
ATOM 643 O O . GLY A 1 82 ? -5.551 -1.803 20.710 1.00 81.31 82 GLY A O 1
ATOM 644 N N . LYS A 1 83 ? -4.463 0.158 20.707 1.00 83.56 83 LYS A N 1
ATOM 645 C CA . LYS A 1 83 ? -5.087 0.652 19.466 1.00 83.56 83 LYS A CA 1
ATOM 646 C C . LYS A 1 83 ? -4.697 -0.201 18.261 1.00 83.56 83 LYS A C 1
ATOM 648 O O . LYS A 1 83 ? -3.520 -0.483 18.048 1.00 83.56 83 LYS A O 1
ATOM 653 N N . CYS A 1 84 ? -5.691 -0.547 17.449 1.00 86.25 84 CYS A N 1
ATOM 654 C CA . CYS A 1 84 ? -5.541 -1.412 16.283 1.00 86.25 84 CYS A CA 1
ATOM 655 C C . CYS A 1 84 ? -5.505 -0.628 14.962 1.00 86.25 84 CYS A C 1
ATOM 657 O O . CYS A 1 84 ? -6.296 0.294 14.745 1.00 86.25 84 CYS A O 1
ATOM 659 N N . PHE A 1 85 ? -4.638 -1.055 14.045 1.00 86.44 85 PHE A N 1
ATOM 660 C CA . PHE A 1 85 ? -4.396 -0.454 12.736 1.00 86.44 85 PHE A CA 1
ATOM 661 C C . PHE A 1 85 ? -4.495 -1.502 11.621 1.00 86.44 85 PHE A C 1
ATOM 663 O O . PHE A 1 85 ? -4.132 -2.667 11.790 1.00 86.44 85 PHE A O 1
ATOM 670 N N . THR A 1 86 ? -4.949 -1.074 10.441 1.00 87.69 86 THR A N 1
ATOM 671 C CA . THR A 1 86 ? -5.030 -1.928 9.241 1.00 87.69 86 THR A CA 1
ATOM 672 C C . THR A 1 86 ? -3.665 -2.142 8.578 1.00 87.69 86 THR A C 1
ATOM 674 O O . THR A 1 86 ? -3.466 -3.137 7.871 1.00 87.69 86 THR A O 1
ATOM 677 N N . GLN A 1 87 ? -2.711 -1.227 8.807 1.00 89.44 87 GLN A N 1
ATOM 678 C CA . GLN A 1 87 ? -1.361 -1.250 8.242 1.00 89.44 87 GLN A CA 1
ATOM 679 C C . GLN A 1 87 ? -0.284 -1.022 9.303 1.00 89.44 87 GLN A C 1
ATOM 681 O O . GLN A 1 87 ? -0.417 -0.172 10.182 1.00 89.44 87 GLN A O 1
ATOM 686 N N . HIS A 1 88 ? 0.848 -1.706 9.133 1.00 89.38 88 HIS A N 1
ATOM 687 C CA . HIS A 1 88 ? 2.023 -1.546 9.986 1.00 89.38 88 HIS A CA 1
ATOM 688 C C . HIS A 1 88 ? 2.592 -0.120 9.952 1.00 89.38 88 HIS A C 1
ATOM 690 O O . HIS A 1 88 ? 2.997 0.414 10.976 1.00 89.38 88 HIS A O 1
ATOM 696 N N . SER A 1 89 ? 2.590 0.536 8.786 1.00 89.81 89 SER A N 1
ATOM 697 C CA . SER A 1 89 ? 3.062 1.921 8.663 1.00 89.81 89 SER A CA 1
ATOM 698 C C . SER A 1 89 ? 2.278 2.893 9.541 1.00 89.81 89 SER A C 1
ATOM 700 O O . SER A 1 89 ? 2.849 3.858 10.044 1.00 89.81 89 SER A O 1
ATOM 702 N N . ASP A 1 90 ? 0.981 2.644 9.716 1.00 90.62 90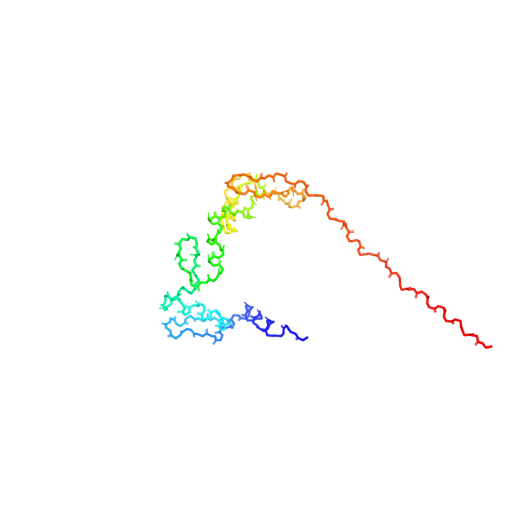 ASP A N 1
ATOM 703 C CA . ASP A 1 90 ? 0.101 3.498 10.510 1.00 90.62 90 ASP A CA 1
ATOM 704 C C . ASP A 1 90 ? 0.346 3.262 12.005 1.00 90.62 90 ASP A C 1
ATOM 706 O O . ASP A 1 90 ? 0.447 4.228 12.760 1.00 90.62 90 ASP A O 1
ATOM 710 N N . LEU A 1 91 ? 0.589 2.006 12.407 1.00 90.00 91 LEU A N 1
ATOM 711 C CA . LEU A 1 91 ? 1.070 1.669 13.749 1.00 90.00 91 LEU A CA 1
ATOM 712 C C . LEU A 1 91 ? 2.410 2.352 14.065 1.00 90.00 91 LEU A C 1
ATOM 714 O O . LEU A 1 91 ? 2.527 2.995 15.100 1.00 90.00 91 LEU A O 1
ATOM 718 N N . VAL A 1 92 ? 3.410 2.268 13.181 1.00 89.69 92 VAL A N 1
ATOM 719 C CA . VAL A 1 92 ? 4.733 2.882 13.416 1.00 89.69 92 VAL A CA 1
ATOM 720 C C . VAL A 1 92 ? 4.627 4.402 13.553 1.00 89.69 92 VAL A C 1
ATOM 722 O O . VAL A 1 92 ? 5.270 5.002 14.413 1.00 89.69 92 VAL A O 1
ATOM 725 N N . LYS A 1 93 ? 3.798 5.051 12.726 1.00 89.81 93 LYS A N 1
ATOM 726 C CA . LYS A 1 93 ? 3.515 6.488 12.870 1.00 89.81 93 LYS A CA 1
ATOM 727 C C . LYS A 1 93 ? 2.839 6.787 14.204 1.00 89.81 93 LYS A C 1
ATOM 729 O O . LYS A 1 93 ? 3.213 7.755 14.858 1.00 89.81 93 LYS A O 1
ATOM 734 N N . HIS A 1 94 ? 1.882 5.959 14.610 1.00 88.94 94 HIS A N 1
ATOM 735 C CA . HIS A 1 94 ? 1.214 6.095 15.896 1.00 88.94 94 HIS A CA 1
ATOM 736 C C . HIS A 1 94 ? 2.169 5.896 17.079 1.00 88.94 94 HIS A C 1
ATOM 738 O O . HIS A 1 94 ? 2.127 6.675 18.017 1.00 88.94 94 HIS A O 1
ATOM 744 N N . GLN A 1 95 ? 3.090 4.937 17.032 1.00 86.50 95 GLN A N 1
ATOM 745 C CA . GLN A 1 95 ? 4.067 4.730 18.108 1.00 86.50 95 GLN A CA 1
ATOM 746 C C . GLN A 1 95 ? 4.922 5.976 18.373 1.00 86.50 95 GLN A C 1
ATOM 748 O O . GLN A 1 95 ? 5.271 6.265 19.513 1.00 86.50 95 GLN A O 1
ATOM 753 N N . ARG A 1 96 ? 5.184 6.801 17.351 1.00 87.69 96 ARG A N 1
ATOM 754 C CA . ARG A 1 96 ? 5.875 8.089 17.540 1.00 87.69 96 ARG A CA 1
ATOM 755 C C . ARG A 1 96 ? 5.077 9.086 18.381 1.00 87.69 96 ARG A C 1
ATOM 757 O O . ARG A 1 96 ? 5.676 9.996 18.945 1.00 87.69 96 ARG A O 1
ATOM 764 N N . THR A 1 97 ? 3.755 8.937 18.494 1.00 86.50 97 THR A N 1
ATOM 765 C CA . THR A 1 97 ? 2.956 9.764 19.410 1.00 86.50 97 THR A CA 1
ATOM 766 C C . THR A 1 97 ? 3.195 9.388 20.871 1.00 86.50 97 THR A C 1
ATOM 768 O O . THR A 1 97 ? 3.104 10.264 21.723 1.00 86.50 97 THR A O 1
ATOM 771 N N . HIS A 1 98 ? 3.581 8.135 21.147 1.00 79.88 98 HIS A N 1
ATOM 772 C CA . HIS A 1 98 ? 3.980 7.666 22.484 1.00 79.88 98 HIS A CA 1
ATOM 773 C C . HIS A 1 98 ? 5.428 8.018 22.839 1.00 79.88 98 HIS A C 1
ATOM 775 O O . HIS A 1 98 ? 5.788 8.056 24.008 1.00 79.88 98 HIS A O 1
ATOM 781 N N . ALA A 1 99 ? 6.268 8.363 21.858 1.00 65.44 99 ALA A N 1
ATOM 782 C CA . ALA A 1 99 ? 7.639 8.815 22.114 1.00 65.44 99 ALA A CA 1
ATOM 783 C C . ALA A 1 99 ? 7.707 10.133 22.918 1.00 65.44 99 ALA A C 1
ATOM 785 O O . ALA A 1 99 ? 8.736 10.430 23.517 1.00 65.44 99 ALA A O 1
ATOM 786 N N . LYS A 1 100 ? 6.611 10.908 22.987 1.00 56.84 100 LYS A N 1
ATOM 787 C CA . LYS A 1 100 ? 6.490 12.068 23.891 1.00 56.84 100 LYS A CA 1
ATOM 788 C C . LYS A 1 100 ? 6.207 11.675 25.350 1.00 56.84 100 LYS A C 1
ATOM 790 O O . LYS A 1 100 ? 6.232 12.548 26.210 1.00 56.84 100 LYS A O 1
ATOM 795 N N . SER A 1 101 ? 5.934 10.399 25.629 1.00 54.81 101 SER A N 1
ATOM 796 C CA . SER A 1 101 ? 5.479 9.903 26.931 1.00 54.81 101 SER A CA 1
ATOM 797 C C . SER A 1 101 ? 6.304 8.754 27.527 1.00 54.81 101 SER A C 1
ATOM 799 O O . SER A 1 101 ? 5.799 8.160 28.469 1.00 54.81 101 SER A O 1
ATOM 801 N N . ASN A 1 102 ? 7.520 8.461 27.024 1.00 46.31 102 ASN A N 1
ATOM 802 C CA . ASN A 1 102 ? 8.650 7.751 27.688 1.00 46.31 102 ASN A CA 1
ATOM 803 C C . ASN A 1 102 ? 9.423 6.841 26.689 1.00 46.31 102 ASN A C 1
ATOM 805 O O . ASN A 1 102 ? 8.816 5.941 26.110 1.00 46.31 102 ASN A O 1
ATOM 809 N N . PRO A 1 103 ? 10.746 7.022 26.477 1.00 47.34 103 PRO A N 1
ATOM 810 C CA . PRO A 1 103 ? 11.518 6.297 25.464 1.00 47.34 103 PRO A CA 1
ATOM 811 C C . PRO A 1 103 ? 12.288 5.067 25.991 1.00 47.34 103 PRO A C 1
ATOM 813 O O . PRO A 1 103 ? 13.403 4.833 25.541 1.00 47.34 103 PRO A O 1
ATOM 816 N N . LEU A 1 104 ? 11.748 4.275 26.924 1.00 46.00 104 LEU A N 1
ATOM 817 C CA . LEU A 1 104 ? 12.426 3.065 27.425 1.00 46.00 104 LEU A CA 1
ATOM 818 C C . LEU A 1 104 ? 11.427 2.046 28.000 1.00 46.00 104 LEU A C 1
ATOM 820 O O . LEU A 1 104 ? 11.238 1.944 29.207 1.00 46.00 104 LEU A O 1
ATOM 824 N N . THR A 1 105 ? 10.823 1.230 27.141 1.00 47.75 105 THR A N 1
ATOM 825 C CA . THR A 1 105 ? 10.348 -0.104 27.542 1.00 47.75 105 THR A CA 1
ATOM 826 C C . THR A 1 105 ? 10.924 -1.132 26.584 1.00 47.75 105 THR A C 1
ATOM 828 O O . THR A 1 105 ? 10.351 -1.556 25.584 1.00 47.75 105 THR A O 1
ATOM 831 N N . GLN A 1 106 ? 12.164 -1.472 26.914 1.00 40.31 106 GLN A N 1
ATOM 832 C CA . GLN A 1 106 ? 12.886 -2.635 26.449 1.00 40.31 106 GLN A CA 1
ATOM 833 C C . GLN A 1 106 ? 12.058 -3.902 26.704 1.00 40.31 106 GLN A C 1
ATOM 835 O O . GLN A 1 106 ? 11.556 -4.148 27.797 1.00 40.31 106 GLN A O 1
ATOM 840 N N . TRP A 1 107 ? 11.932 -4.686 25.641 1.00 51.97 107 TRP A N 1
ATOM 841 C CA . TRP A 1 107 ? 11.246 -5.965 25.534 1.00 51.97 107 TRP A CA 1
ATOM 842 C C . TRP A 1 107 ? 11.548 -6.927 26.692 1.00 51.97 107 TRP A C 1
ATOM 844 O O . TRP A 1 107 ? 12.627 -7.509 26.729 1.00 51.97 107 TRP A O 1
ATOM 854 N N . PHE A 1 108 ? 10.558 -7.203 27.541 1.00 32.22 108 PHE A N 1
ATOM 855 C CA . PHE A 1 108 ? 10.438 -8.473 28.260 1.00 32.22 108 PHE A CA 1
ATOM 856 C C . PHE A 1 108 ? 8.956 -8.799 28.467 1.00 32.22 108 PHE A C 1
ATOM 858 O O . PHE A 1 108 ? 8.278 -8.138 29.233 1.00 32.22 108 PHE A O 1
ATOM 865 N N . GLY A 1 109 ? 8.476 -9.810 27.733 1.00 57.47 109 GLY A N 1
ATOM 866 C CA . GLY A 1 109 ? 7.249 -10.574 28.003 1.00 57.47 109 GLY A CA 1
ATOM 867 C C . GLY A 1 109 ? 5.981 -9.782 28.332 1.00 57.47 109 GLY A C 1
ATOM 868 O O . GLY A 1 109 ? 5.652 -9.640 29.495 1.00 57.47 109 GLY A O 1
ATOM 869 N N . GLU A 1 110 ? 5.207 -9.387 27.319 1.00 44.22 110 GLU A N 1
ATOM 870 C CA . GLU A 1 110 ? 3.959 -8.634 27.512 1.00 44.22 110 GLU A CA 1
ATOM 871 C C . GLU A 1 110 ? 2.818 -9.183 26.618 1.00 44.22 110 GLU A C 1
ATOM 873 O O . GLU A 1 110 ? 3.074 -9.851 25.603 1.00 44.22 110 GLU A O 1
ATOM 878 N N . PRO A 1 111 ? 1.550 -8.981 27.023 1.00 48.09 111 PRO A N 1
ATOM 879 C CA . PRO A 1 111 ? 0.373 -9.695 26.544 1.00 48.09 111 PRO A CA 1
ATOM 880 C C . PRO A 1 111 ? 0.110 -9.477 25.053 1.00 48.09 111 PRO A C 1
ATOM 882 O O . PRO A 1 111 ? 0.276 -8.391 24.497 1.00 48.09 111 PRO A O 1
ATOM 885 N N . LYS A 1 112 ? -0.353 -10.539 24.388 1.00 52.84 112 LYS A N 1
ATOM 886 C CA . LYS A 1 112 ? -0.730 -10.490 22.974 1.00 52.84 112 LYS A CA 1
ATOM 887 C C . LYS A 1 112 ? -2.105 -9.848 22.852 1.00 52.84 112 LYS A C 1
ATOM 889 O O . LYS A 1 112 ? -3.131 -10.515 22.963 1.00 52.84 112 LYS A O 1
ATOM 894 N N . TRP A 1 113 ? -2.104 -8.545 22.618 1.00 54.03 113 TRP A N 1
ATOM 895 C CA . TRP A 1 113 ? -3.265 -7.819 22.129 1.00 54.03 113 TRP A CA 1
ATOM 896 C C . TRP A 1 113 ? -3.658 -8.398 20.768 1.00 54.03 113 TRP A C 1
ATOM 898 O O . TRP A 1 113 ? -2.878 -8.370 19.818 1.00 54.03 113 TRP A O 1
ATOM 908 N N . THR A 1 114 ? -4.849 -8.983 20.682 1.00 56.25 114 THR A N 1
ATOM 909 C CA . THR A 1 114 ? -5.403 -9.454 19.410 1.00 56.25 114 THR A CA 1
ATOM 910 C C . THR A 1 114 ? -6.620 -8.616 19.083 1.00 56.25 114 THR A C 1
ATOM 912 O O . THR A 1 114 ? -7.558 -8.527 19.876 1.00 56.25 114 THR A O 1
ATOM 915 N N . CYS A 1 115 ? -6.591 -7.980 17.921 1.00 58.19 115 CYS A N 1
ATOM 916 C CA . CYS A 1 115 ? -7.694 -7.172 17.434 1.00 58.19 115 CYS A CA 1
ATOM 917 C C . CYS A 1 115 ? -8.792 -8.096 16.903 1.00 58.19 115 CYS A C 1
ATOM 919 O O . CYS A 1 115 ? -8.526 -8.939 16.047 1.00 58.19 115 CYS A O 1
ATOM 921 N N . ILE A 1 116 ? -10.014 -7.944 17.413 1.00 57.75 116 ILE A N 1
ATOM 922 C CA . ILE A 1 116 ? -11.189 -8.684 16.948 1.00 57.75 116 ILE A CA 1
ATOM 923 C C . ILE A 1 116 ? -12.162 -7.641 16.383 1.00 57.75 116 ILE A C 1
ATOM 925 O O . ILE A 1 116 ? -12.879 -6.978 17.124 1.00 57.75 116 ILE A O 1
ATOM 929 N N . GLY A 1 117 ? -12.143 -7.427 15.066 1.00 56.16 117 GLY A N 1
ATOM 930 C CA . GLY A 1 117 ? -13.062 -6.499 14.396 1.00 56.16 117 GLY A CA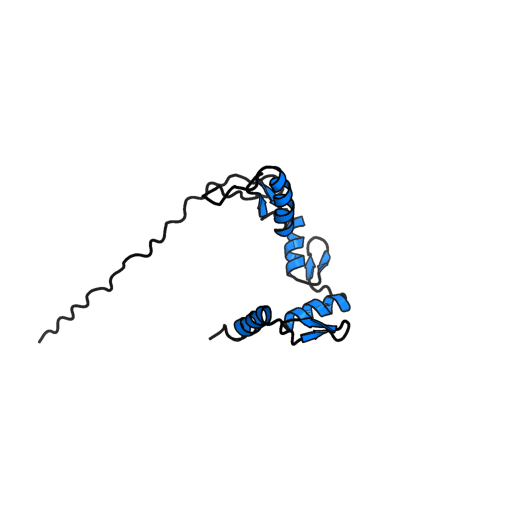 1
ATOM 931 C C . GLY A 1 117 ? -12.827 -5.001 14.674 1.00 56.16 117 GLY A C 1
ATOM 932 O O . GLY A 1 117 ? -11.698 -4.504 14.645 1.00 56.16 117 GLY A O 1
ATOM 933 N N . PHE A 1 118 ? -13.919 -4.242 14.857 1.00 45.75 118 PHE A N 1
ATOM 934 C CA . PHE A 1 118 ? -13.939 -2.784 14.659 1.00 45.75 118 PHE A CA 1
ATOM 935 C C . PHE A 1 118 ? -13.477 -1.915 15.846 1.00 45.75 118 PHE A C 1
ATOM 937 O O . PHE A 1 118 ? -13.029 -0.788 15.584 1.00 45.75 118 PHE A O 1
ATOM 944 N N . ARG A 1 119 ? -13.506 -2.390 17.101 1.00 50.16 119 ARG A N 1
ATOM 945 C CA . ARG A 1 119 ? -13.033 -1.633 18.281 1.00 50.16 119 ARG A CA 1
ATOM 946 C C . ARG A 1 119 ? -12.320 -2.515 19.311 1.00 50.16 119 ARG A C 1
ATOM 948 O O . ARG A 1 119 ? -12.806 -3.590 19.624 1.00 50.16 119 ARG A O 1
ATOM 955 N N . ASP A 1 120 ? -11.197 -1.960 19.776 1.00 52.66 120 ASP A N 1
ATOM 956 C CA . ASP A 1 120 ? -10.270 -2.327 20.856 1.00 52.66 120 ASP A CA 1
ATOM 957 C C . ASP A 1 120 ? -9.769 -3.778 20.941 1.00 52.66 120 ASP A C 1
ATOM 959 O O . ASP A 1 120 ? -10.503 -4.757 20.839 1.00 52.66 120 ASP A O 1
ATOM 963 N N . ALA A 1 121 ? -8.450 -3.915 21.109 1.00 55.59 121 ALA A N 1
ATOM 964 C CA . ALA A 1 121 ? -7.813 -5.213 21.248 1.00 55.59 121 ALA A CA 1
ATOM 965 C C . ALA A 1 121 ? -8.254 -5.903 22.545 1.00 55.59 121 ALA A C 1
ATOM 967 O O . ALA A 1 121 ? -8.250 -5.307 23.622 1.00 55.59 121 ALA A O 1
ATOM 968 N N . VAL A 1 122 ? -8.574 -7.191 22.451 1.00 51.72 122 VAL A N 1
ATOM 969 C CA . VAL A 1 122 ? -8.859 -8.022 23.623 1.00 51.72 122 VAL A CA 1
ATOM 970 C C . VAL A 1 122 ? -7.536 -8.585 24.143 1.00 51.72 122 VAL A C 1
ATOM 972 O O . VAL A 1 122 ? -6.700 -9.057 23.365 1.00 51.72 122 VAL A O 1
ATOM 975 N N . LYS A 1 123 ? -7.331 -8.533 25.466 1.00 50.53 123 LYS A N 1
ATOM 976 C CA . LYS A 1 123 ? -6.208 -9.204 26.134 1.00 50.53 123 LYS A CA 1
ATOM 977 C C . LYS A 1 123 ? -6.402 -10.713 26.007 1.00 50.53 123 LYS A C 1
ATOM 979 O O . LYS A 1 123 ? -7.218 -11.288 26.722 1.00 50.53 123 LYS A O 1
ATOM 984 N N . VAL A 1 124 ? -5.656 -11.364 25.120 1.00 54.94 124 VAL A N 1
ATOM 985 C CA . VAL A 1 124 ? -5.653 -12.828 25.034 1.00 54.94 124 VAL A CA 1
ATOM 986 C C . VAL A 1 124 ? -4.398 -13.357 25.716 1.00 54.94 124 VAL A C 1
ATOM 988 O O . VAL A 1 124 ? -3.284 -13.249 25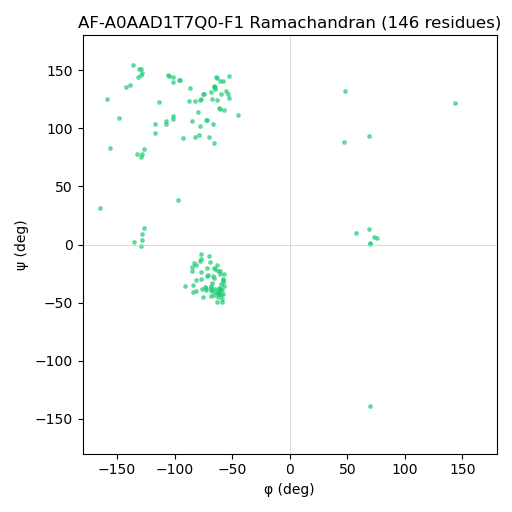.200 1.00 54.94 124 VAL A O 1
ATOM 991 N N . ASN A 1 125 ? -4.587 -13.971 26.885 1.00 46.06 125 ASN A N 1
ATOM 992 C CA . ASN A 1 125 ? -3.574 -14.814 27.510 1.00 46.06 125 ASN A CA 1
ATOM 993 C C . ASN A 1 125 ? -3.442 -16.099 26.680 1.00 46.06 125 ASN A C 1
ATOM 995 O O . ASN A 1 125 ? -4.189 -17.054 26.879 1.00 46.06 125 ASN A O 1
ATOM 999 N N . LYS A 1 126 ? -2.521 -16.131 25.709 1.00 48.69 126 LYS A N 1
ATOM 1000 C CA . LYS A 1 126 ? -2.174 -17.395 25.044 1.00 48.69 126 LYS A CA 1
ATOM 1001 C C . LYS A 1 126 ? -1.323 -18.243 25.996 1.00 48.69 126 LYS A C 1
ATOM 1003 O O . LYS A 1 126 ? -0.313 -17.727 26.482 1.00 48.69 126 LYS A O 1
ATOM 1008 N N . PRO A 1 127 ? -1.662 -19.525 26.225 1.00 41.47 127 PRO A N 1
ATOM 1009 C CA . PRO A 1 127 ? -0.786 -20.422 26.960 1.00 41.47 127 PRO A CA 1
ATOM 1010 C C . PRO A 1 127 ? 0.573 -20.503 26.258 1.00 41.47 127 PRO A C 1
ATOM 1012 O O . PRO A 1 127 ? 0.676 -20.468 25.027 1.00 41.47 127 PRO A O 1
ATOM 1015 N N . ARG A 1 128 ? 1.624 -20.546 27.078 1.00 36.75 128 ARG A N 1
ATOM 1016 C CA . ARG A 1 128 ? 3.020 -20.631 26.652 1.00 36.75 128 ARG A CA 1
ATOM 1017 C C . ARG A 1 128 ? 3.173 -21.813 25.681 1.00 36.75 128 ARG A C 1
ATOM 1019 O O . ARG A 1 128 ? 2.803 -22.922 26.063 1.00 36.75 128 ARG A O 1
ATOM 1026 N N . PRO A 1 129 ? 3.717 -21.632 24.463 1.00 38.28 129 PRO A N 1
ATOM 1027 C CA . PRO A 1 129 ? 4.100 -22.786 23.660 1.00 38.28 129 PRO A CA 1
ATOM 1028 C C . PRO A 1 129 ? 5.154 -23.589 24.443 1.00 38.28 129 PRO A C 1
ATOM 1030 O O . PRO A 1 129 ? 6.000 -22.972 25.105 1.00 38.28 129 PRO A O 1
ATOM 1033 N N . PRO A 1 130 ? 5.109 -24.932 24.424 1.00 38.38 130 PRO A N 1
ATOM 1034 C CA . PRO A 1 130 ? 6.104 -25.739 25.114 1.00 38.38 130 PRO A CA 1
ATOM 1035 C C . PRO A 1 130 ? 7.502 -25.338 24.634 1.00 38.38 130 PRO A C 1
ATOM 1037 O O . PRO A 1 130 ? 7.743 -25.156 23.439 1.00 38.38 130 PRO A O 1
ATOM 1040 N N . ARG A 1 131 ? 8.416 -25.128 25.589 1.00 40.38 131 ARG A N 1
ATOM 1041 C CA . ARG A 1 131 ? 9.826 -24.881 25.281 1.00 40.38 131 ARG A CA 1
ATOM 1042 C C . ARG A 1 131 ? 10.350 -26.122 24.567 1.00 40.38 131 ARG A C 1
ATOM 1044 O O . ARG A 1 131 ? 10.405 -27.178 25.184 1.00 40.38 131 ARG A O 1
ATOM 1051 N N . TYR A 1 132 ? 10.780 -25.986 23.316 1.00 44.62 132 TYR A N 1
ATOM 1052 C CA . TYR A 1 132 ? 11.727 -26.952 22.781 1.00 44.62 132 TYR A CA 1
ATOM 1053 C C . TYR A 1 132 ? 13.059 -26.663 23.486 1.00 44.62 132 TYR A C 1
ATOM 1055 O O . TYR A 1 132 ? 13.667 -25.606 23.314 1.00 44.62 132 TYR A O 1
ATOM 1063 N N . THR A 1 133 ? 13.457 -27.534 24.402 1.00 41.72 133 THR A N 1
ATOM 1064 C CA . THR A 1 133 ? 14.825 -27.542 24.908 1.0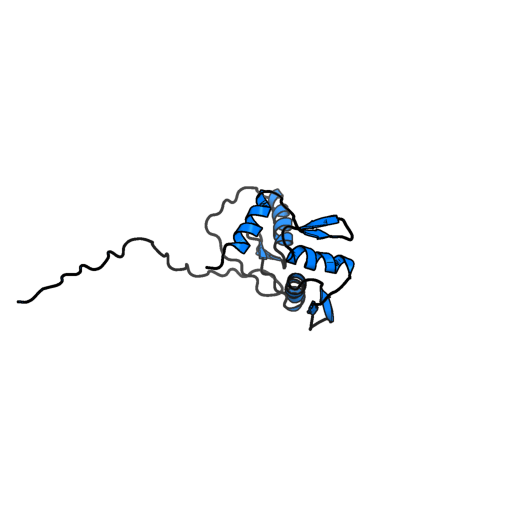0 41.72 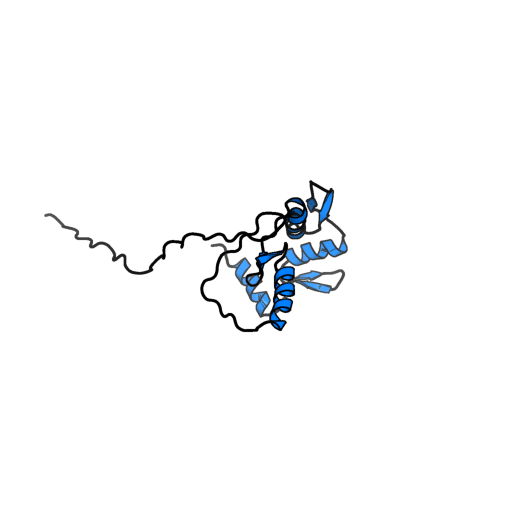133 THR A CA 1
ATOM 1065 C C . THR A 1 133 ? 15.627 -28.378 23.929 1.00 41.72 133 THR A C 1
ATOM 1067 O O . THR A 1 133 ? 15.483 -29.595 23.895 1.00 41.72 133 THR A O 1
ATOM 1070 N N . SER A 1 134 ? 16.454 -27.735 23.105 1.00 45.91 134 SER A N 1
ATOM 1071 C CA . SER A 1 134 ? 17.529 -28.436 22.406 1.00 45.91 134 SER A CA 1
ATOM 1072 C C . SER A 1 134 ? 18.537 -28.921 23.440 1.00 45.91 134 SER A C 1
ATOM 1074 O O . SER A 1 134 ? 19.482 -28.201 23.757 1.00 45.91 134 SER A O 1
ATOM 1076 N N . ARG A 1 135 ? 18.320 -30.111 23.997 1.00 46.72 135 ARG A N 1
ATOM 1077 C CA . ARG A 1 135 ? 19.385 -30.940 24.557 1.00 46.72 135 ARG A CA 1
ATOM 1078 C C . ARG A 1 135 ? 18.948 -32.400 24.626 1.00 46.72 135 ARG A C 1
ATOM 1080 O O . ARG A 1 135 ? 17.922 -32.713 25.212 1.00 46.72 135 ARG A O 1
ATOM 1087 N N . GLU A 1 136 ? 19.797 -33.214 24.003 1.00 44.31 136 GLU A N 1
ATOM 1088 C CA . GLU A 1 136 ? 20.032 -34.640 24.238 1.00 44.31 136 GLU A CA 1
ATOM 1089 C C . GLU A 1 136 ? 18.914 -35.619 23.853 1.00 44.31 136 GLU A C 1
ATOM 1091 O O . GLU A 1 136 ? 18.066 -35.999 24.648 1.00 44.31 136 GLU A O 1
ATOM 1096 N N . ALA A 1 137 ? 19.015 -36.133 22.625 1.00 37.44 137 ALA A N 1
ATOM 1097 C CA . ALA A 1 137 ? 18.773 -37.546 22.368 1.00 37.44 137 ALA A CA 1
ATOM 1098 C C . ALA A 1 137 ? 20.093 -38.125 21.844 1.00 37.44 137 ALA A C 1
ATOM 1100 O O . ALA A 1 137 ? 20.513 -37.833 20.723 1.00 37.44 137 ALA A O 1
ATOM 1101 N N . GLN A 1 138 ? 20.791 -38.851 22.716 1.00 41.09 138 GLN A N 1
ATOM 1102 C CA . GLN A 1 138 ? 21.900 -39.727 22.348 1.00 41.09 138 GLN A CA 1
ATOM 1103 C C . GLN A 1 138 ? 21.445 -40.695 21.237 1.00 41.09 138 GLN A C 1
ATOM 1105 O O . GLN A 1 138 ? 20.285 -41.117 21.249 1.00 41.09 138 GLN A O 1
ATOM 1110 N N . PRO A 1 139 ? 22.316 -41.065 20.282 1.00 38.81 139 PRO A N 1
ATOM 1111 C CA . PRO A 1 139 ? 22.014 -42.162 19.369 1.00 38.81 139 PRO A CA 1
ATOM 1112 C C . PRO A 1 139 ? 21.900 -43.483 20.156 1.00 38.81 139 PRO A C 1
ATOM 1114 O O . PRO A 1 139 ? 22.639 -43.663 21.128 1.00 38.81 139 PRO A O 1
ATOM 1117 N N . PRO A 1 140 ? 20.993 -44.400 19.774 1.00 39.00 140 PRO A N 1
ATOM 1118 C CA . PRO A 1 140 ? 20.902 -45.705 20.413 1.00 39.00 140 PRO A CA 1
ATOM 1119 C C . PRO A 1 140 ? 22.160 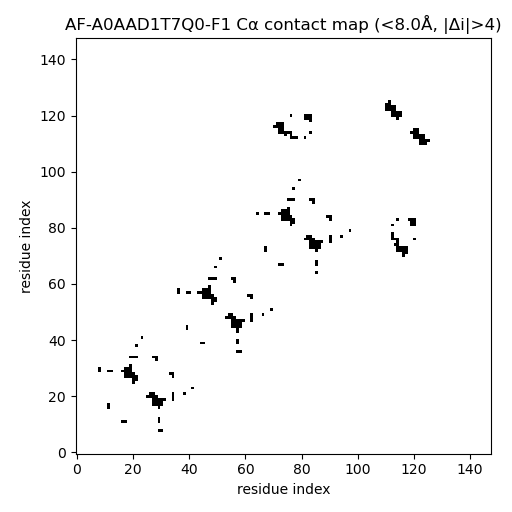-46.540 20.140 1.00 39.00 140 PRO A C 1
ATOM 1121 O O . PRO A 1 140 ? 22.661 -46.594 19.017 1.00 39.00 140 PRO A O 1
ATOM 1124 N N . ASP A 1 141 ? 22.630 -47.186 21.202 1.00 38.09 141 ASP A N 1
ATOM 1125 C CA . ASP A 1 141 ? 23.641 -48.238 21.227 1.00 38.09 141 ASP A CA 1
ATOM 1126 C C . ASP A 1 141 ? 23.206 -49.410 20.328 1.00 38.09 141 ASP A C 1
ATOM 1128 O O . ASP A 1 141 ? 22.175 -50.041 20.566 1.00 38.09 141 ASP A O 1
ATOM 1132 N N . VAL A 1 142 ? 23.963 -49.670 19.260 1.00 41.12 142 VAL A N 1
ATOM 1133 C CA . VAL A 1 142 ? 23.808 -50.859 18.413 1.00 41.12 142 VAL A CA 1
ATOM 1134 C C . VAL A 1 142 ? 24.742 -51.945 18.933 1.00 41.12 142 VAL A C 1
ATOM 1136 O O . VAL A 1 142 ? 25.901 -52.041 18.540 1.00 41.12 142 VAL A O 1
ATOM 1139 N N . THR A 1 143 ? 24.225 -52.779 19.828 1.00 46.72 143 THR A N 1
ATOM 1140 C CA . THR A 1 143 ? 24.817 -54.082 20.131 1.00 46.72 143 THR A CA 1
ATOM 1141 C C . THR A 1 143 ? 24.355 -55.086 19.075 1.00 46.72 143 THR A C 1
ATOM 1143 O O . THR A 1 143 ? 23.305 -55.712 19.198 1.00 46.72 143 THR A O 1
ATOM 1146 N N . GLU A 1 144 ? 25.137 -55.247 18.005 1.00 39.03 144 GLU A N 1
ATOM 1147 C CA . GLU A 1 144 ? 25.022 -56.424 17.138 1.00 39.03 144 GLU A CA 1
ATOM 1148 C C . GLU A 1 144 ? 25.715 -57.610 17.818 1.00 39.03 144 GLU A C 1
ATOM 1150 O O . GLU A 1 144 ? 26.940 -57.731 17.837 1.00 39.03 144 GLU A O 1
ATOM 1155 N N . GLY A 1 145 ? 24.906 -58.492 18.402 1.00 37.94 145 GLY A N 1
ATOM 1156 C CA . GLY A 1 145 ? 25.320 -59.846 18.736 1.00 37.94 145 GLY A CA 1
ATOM 1157 C C . GLY A 1 145 ? 25.429 -60.680 17.461 1.00 37.94 145 GLY A C 1
ATOM 1158 O O . GLY A 1 145 ? 24.417 -61.058 16.875 1.00 37.94 145 GLY A O 1
ATOM 1159 N N . VAL A 1 146 ? 26.656 -60.986 17.046 1.00 40.59 146 VAL A N 1
ATOM 1160 C CA . VAL A 1 146 ? 26.941 -62.072 16.102 1.00 40.59 146 VAL A CA 1
ATOM 1161 C C . VAL A 1 146 ? 26.921 -63.393 16.864 1.00 40.59 146 VAL A C 1
ATOM 1163 O O . VAL A 1 146 ? 27.750 -63.633 17.738 1.00 40.59 146 VAL A O 1
ATOM 1166 N N . ALA A 1 147 ? 25.946 -64.235 16.530 1.00 39.31 147 ALA A N 1
ATOM 1167 C CA . ALA A 1 147 ? 25.924 -65.642 16.887 1.00 39.31 147 ALA A CA 1
ATOM 1168 C C . ALA A 1 147 ? 26.679 -66.449 15.820 1.00 39.31 147 ALA A C 1
ATOM 1170 O O . ALA A 1 147 ? 26.320 -66.388 14.642 1.00 39.31 147 ALA A O 1
ATOM 1171 N N . ALA A 1 148 ? 27.687 -67.205 16.255 1.00 35.84 148 ALA A N 1
ATOM 1172 C CA . ALA A 1 148 ? 28.124 -68.482 15.688 1.00 35.84 148 ALA A CA 1
ATOM 1173 C C . ALA A 1 148 ? 28.922 -69.235 16.758 1.00 35.84 148 ALA A C 1
ATOM 1175 O O . ALA A 1 148 ? 29.866 -68.625 17.311 1.00 35.84 148 ALA A O 1
#